Protein AF-A0A971BCM3-F1 (afdb_monomer_lite)

Sequence (35 aa):
FFYAEDYHQQYLAKNPGGYCGLGGTGVSCPVGLAT

Radius of gyration: 15.93 Å; chains: 1; bounding box: 28×28×35 Å

Foldseek 3Di:
DDDDDPCPVVVCVVPVVDDPPDDPPPDDDPDDPDD

Secondary structure (DSSP, 8-state):
--PPPGGGTTHHHH-TT-------------TT---

pLDDT: mean 83.5, std 8.99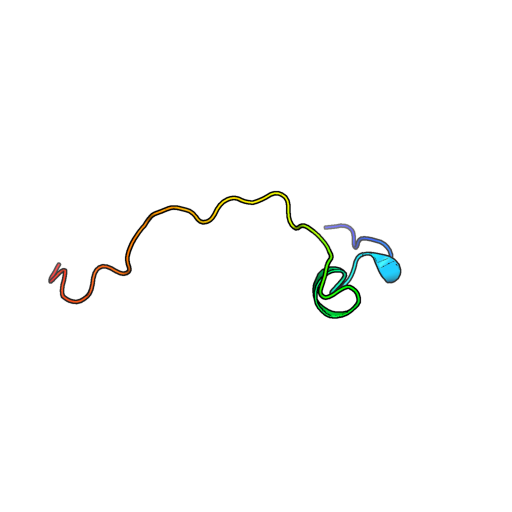, range [58.75, 95.56]

Structure (mmCIF, N/CA/C/O backbone):
data_AF-A0A971BCM3-F1
#
_entry.id   AF-A0A971BCM3-F1
#
loop_
_atom_site.group_PDB
_atom_site.id
_atom_site.type_symbol
_atom_site.label_atom_id
_atom_site.label_alt_id
_atom_site.label_comp_id
_atom_site.label_asym_id
_atom_site.label_entity_id
_atom_site.label_seq_id
_atom_site.pdbx_PDB_ins_code
_atom_site.Cartn_x
_atom_site.Cartn_y
_atom_site.Cartn_z
_atom_site.occupancy
_atom_site.B_iso_or_equiv
_atom_site.auth_seq_id
_atom_site.auth_comp_id
_atom_site.auth_asym_id
_atom_site.auth_atom_id
_atom_site.pdbx_PDB_model_num
ATOM 1 N N . PHE A 1 1 ? -6.039 14.688 -6.961 1.00 80.62 1 PHE A N 1
ATOM 2 C CA . PHE A 1 1 ? -6.068 13.215 -7.024 1.00 80.62 1 PHE A CA 1
ATOM 3 C C . PHE A 1 1 ? -5.337 12.800 -8.285 1.00 80.62 1 PHE A C 1
ATOM 5 O O . PHE A 1 1 ? -5.575 13.415 -9.317 1.00 80.62 1 PHE A O 1
ATOM 12 N N . PHE A 1 2 ? -4.436 11.828 -8.192 1.00 90.50 2 PHE A N 1
ATOM 13 C CA . PHE A 1 2 ? -3.686 11.310 -9.333 1.00 90.50 2 PHE A CA 1
ATOM 14 C C . PHE A 1 2 ? -3.951 9.813 -9.425 1.00 90.50 2 PHE A C 1
ATOM 16 O O . PHE A 1 2 ? -3.886 9.118 -8.411 1.00 90.50 2 PHE A O 1
ATOM 23 N N . TYR A 1 3 ? -4.296 9.340 -10.619 1.00 91.50 3 TYR A N 1
ATOM 24 C CA . TYR A 1 3 ? -4.523 7.920 -10.850 1.00 91.50 3 TYR A CA 1
ATOM 25 C C . TYR A 1 3 ? -3.190 7.174 -10.876 1.00 91.50 3 TYR A C 1
ATOM 27 O O . TYR A 1 3 ? -2.209 7.664 -11.435 1.00 91.50 3 TYR A O 1
ATOM 35 N N . ALA A 1 4 ? -3.178 5.979 -10.291 1.00 93.00 4 ALA A N 1
ATOM 36 C CA . ALA A 1 4 ? -2.102 5.023 -10.505 1.00 93.00 4 ALA A 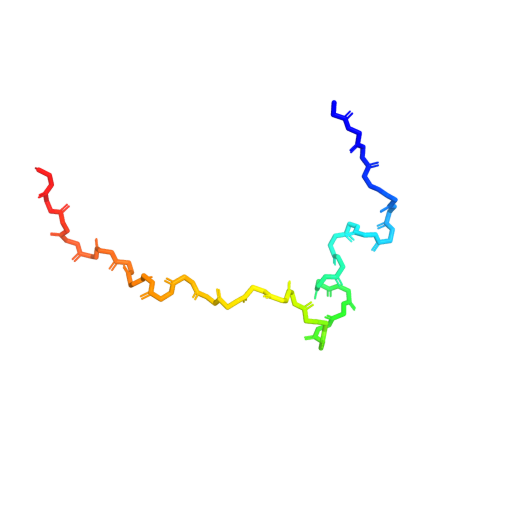CA 1
ATOM 37 C C . ALA A 1 4 ? -2.209 4.414 -11.911 1.00 93.00 4 ALA A C 1
ATOM 39 O O . ALA A 1 4 ? -3.300 4.375 -12.488 1.00 93.00 4 ALA A O 1
ATOM 40 N N . GLU A 1 5 ? -1.090 3.909 -12.430 1.00 94.12 5 GLU A N 1
ATOM 41 C CA . GLU A 1 5 ? -1.030 3.224 -13.726 1.00 94.12 5 GLU A CA 1
ATOM 42 C C . GLU A 1 5 ? -2.056 2.080 -13.819 1.00 94.12 5 GLU A C 1
ATOM 44 O O . GLU A 1 5 ? -2.397 1.453 -12.814 1.00 94.12 5 GLU A O 1
ATOM 49 N N . ASP A 1 6 ? -2.526 1.778 -15.033 1.00 92.31 6 ASP A N 1
ATOM 50 C CA . ASP A 1 6 ? -3.597 0.797 -15.285 1.00 92.31 6 ASP A CA 1
ATOM 51 C C . ASP A 1 6 ? -3.315 -0.594 -14.686 1.00 92.31 6 ASP A C 1
ATOM 53 O O . ASP A 1 6 ? -4.205 -1.268 -14.162 1.00 92.31 6 ASP A O 1
ATOM 57 N N . TYR A 1 7 ? -2.045 -0.997 -14.678 1.00 88.31 7 TYR A N 1
ATOM 58 C CA . TYR A 1 7 ? -1.604 -2.253 -14.079 1.00 88.31 7 TYR A CA 1
ATOM 59 C C . TYR A 1 7 ? -1.963 -2.374 -12.589 1.00 88.31 7 TYR A C 1
ATOM 61 O O . TYR A 1 7 ? -2.326 -3.455 -12.120 1.00 88.31 7 TYR A O 1
ATOM 69 N N . HIS A 1 8 ? -1.912 -1.266 -11.849 1.00 92.69 8 HIS A N 1
ATOM 70 C CA . HIS A 1 8 ? -2.235 -1.235 -10.424 1.00 92.69 8 HIS A CA 1
ATOM 71 C C . HIS A 1 8 ? -3.744 -1.304 -10.166 1.00 92.69 8 HIS A C 1
ATOM 73 O O . HIS A 1 8 ? -4.178 -1.712 -9.085 1.00 92.69 8 HIS A O 1
ATOM 79 N N . GLN A 1 9 ? -4.559 -0.947 -11.159 1.00 95.56 9 GLN A N 1
ATOM 80 C CA . GLN A 1 9 ? -6.007 -1.010 -11.044 1.00 95.56 9 GLN A CA 1
ATOM 81 C C . GLN A 1 9 ? -6.460 -2.473 -10.993 1.00 95.56 9 GLN A C 1
ATOM 83 O O . GLN A 1 9 ? -6.101 -3.301 -11.837 1.00 95.56 9 GLN A O 1
ATOM 88 N N . GLN A 1 10 ? -7.237 -2.793 -9.953 1.00 92.69 10 GLN A N 1
ATOM 89 C CA . GLN A 1 10 ? -7.762 -4.136 -9.682 1.00 92.69 10 GLN A CA 1
ATOM 90 C C . GLN A 1 10 ? -6.678 -5.234 -9.637 1.00 92.69 10 GLN A C 1
ATOM 92 O O . GLN A 1 10 ? -6.943 -6.390 -9.969 1.00 92.69 10 GLN A O 1
ATOM 97 N N . TYR A 1 11 ? -5.462 -4.902 -9.194 1.00 91.69 11 TYR A N 1
ATOM 98 C CA . TYR A 1 11 ? -4.319 -5.822 -9.183 1.00 91.69 11 TYR A CA 1
ATOM 99 C C . TYR A 1 11 ? -4.607 -7.175 -8.504 1.00 91.69 11 TYR A C 1
ATOM 101 O O . TYR A 1 11 ? -4.241 -8.221 -9.038 1.00 91.69 11 TYR A O 1
ATOM 109 N N . LEU A 1 12 ? -5.309 -7.177 -7.366 1.00 90.06 12 LEU A N 1
ATOM 110 C CA . LEU A 1 12 ? -5.649 -8.404 -6.627 1.00 90.06 12 LEU A CA 1
ATOM 111 C C . LEU A 1 12 ? -6.710 -9.265 -7.330 1.00 90.06 12 LEU A C 1
ATOM 113 O O . LEU A 1 12 ? -6.738 -10.474 -7.138 1.00 90.06 12 LEU A O 1
ATOM 117 N N . ALA A 1 13 ? -7.562 -8.669 -8.168 1.00 90.06 13 ALA A N 1
ATOM 118 C CA . ALA A 1 13 ? -8.504 -9.431 -8.988 1.00 90.06 13 ALA A CA 1
ATOM 119 C C . ALA A 1 13 ?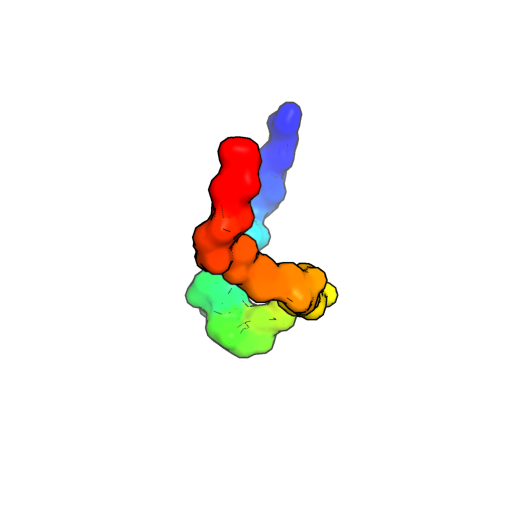 -7.792 -10.101 -10.173 1.00 90.06 13 ALA A C 1
ATOM 121 O O . ALA A 1 13 ? -8.133 -11.216 -10.554 1.00 90.06 13 ALA A O 1
ATOM 122 N N . LYS A 1 14 ? -6.780 -9.425 -10.734 1.00 91.75 14 LYS A N 1
ATOM 123 C CA . LYS A 1 14 ? -5.927 -9.959 -11.806 1.00 91.75 14 LYS A CA 1
ATOM 124 C C . LYS A 1 14 ? -4.964 -11.040 -11.283 1.00 91.75 14 LYS A C 1
ATOM 126 O O . LYS A 1 14 ? -4.657 -11.979 -12.007 1.00 91.75 14 LYS A O 1
ATOM 131 N N . ASN A 1 15 ? -4.521 -10.931 -10.026 1.00 88.81 15 ASN A N 1
ATOM 132 C CA . ASN A 1 15 ? -3.574 -11.845 -9.385 1.00 88.81 15 ASN A CA 1
ATOM 133 C C . ASN A 1 15 ? -4.213 -12.492 -8.145 1.00 88.81 15 ASN A C 1
ATOM 135 O O . ASN A 1 15 ? -4.044 -11.972 -7.043 1.00 88.81 15 ASN A O 1
ATOM 139 N N . PRO A 1 16 ? -4.911 -13.633 -8.286 1.00 86.44 16 PRO A N 1
ATOM 140 C CA . PRO A 1 16 ? -5.649 -14.264 -7.185 1.00 86.44 16 PRO A CA 1
ATOM 141 C C . PRO A 1 16 ? -4.756 -14.792 -6.048 1.00 86.44 16 PRO A C 1
ATOM 143 O O . PRO A 1 16 ? -5.225 -14.960 -4.928 1.00 86.44 16 PRO A O 1
ATOM 146 N N . GLY A 1 17 ? -3.467 -15.034 -6.315 1.00 87.69 17 GL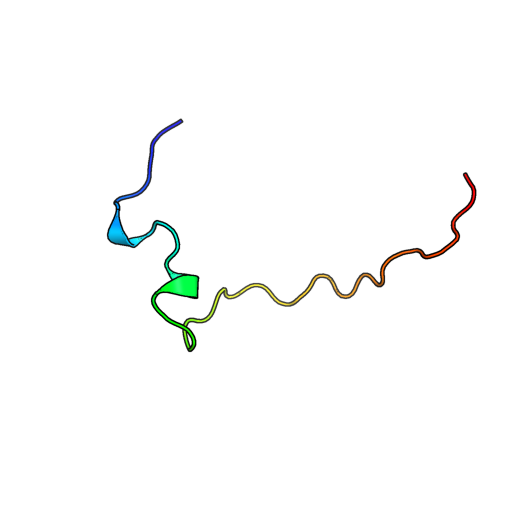Y A N 1
ATOM 147 C CA . GLY A 1 17 ? -2.446 -15.304 -5.289 1.00 87.69 17 GLY A CA 1
ATOM 148 C C . GLY A 1 17 ? -1.693 -14.054 -4.815 1.00 87.69 17 GLY A C 1
ATOM 149 O O . GLY A 1 17 ? -0.734 -14.160 -4.055 1.00 87.69 17 GLY A O 1
ATOM 150 N N . GLY A 1 18 ? -2.075 -12.874 -5.305 1.00 85.38 18 GLY A N 1
ATOM 151 C CA . GLY A 1 18 ? -1.478 -11.597 -4.948 1.00 85.38 18 GLY A CA 1
ATOM 152 C C . GLY A 1 18 ? -1.778 -11.248 -3.497 1.00 85.38 18 GLY A C 1
ATOM 153 O O . GLY A 1 18 ? -2.906 -11.369 -3.024 1.00 85.38 18 GLY A O 1
ATOM 154 N N . TYR A 1 19 ? -0.756 -10.801 -2.778 1.00 82.69 19 TYR A N 1
ATOM 155 C CA . TYR A 1 19 ? -0.889 -10.474 -1.368 1.00 82.69 19 TYR A CA 1
ATOM 156 C C . TYR A 1 19 ? -1.162 -8.979 -1.184 1.00 82.69 19 TYR A C 1
ATOM 158 O O . TYR A 1 19 ? -0.387 -8.137 -1.632 1.00 82.69 19 TYR A O 1
ATOM 166 N N . CYS A 1 20 ? -2.268 -8.649 -0.512 1.00 84.06 20 CYS A N 1
ATOM 167 C CA . CYS A 1 20 ? -2.646 -7.269 -0.196 1.00 84.06 20 CYS A CA 1
ATOM 168 C C . CYS A 1 20 ? -1.772 -6.658 0.916 1.00 84.06 20 CYS A C 1
ATOM 170 O O . CYS A 1 20 ? -1.689 -5.440 1.032 1.00 84.06 20 CYS A O 1
ATOM 172 N N . GLY A 1 21 ? -1.132 -7.483 1.754 1.00 81.06 21 GLY A N 1
ATOM 173 C CA . GLY A 1 21 ? -0.359 -6.998 2.906 1.00 81.06 21 GLY A CA 1
ATOM 174 C C . GLY A 1 21 ? -1.204 -6.549 4.098 1.00 81.06 21 GLY A C 1
ATOM 175 O O . GLY A 1 21 ? -0.659 -6.308 5.171 1.00 81.06 21 GLY A O 1
ATOM 176 N N . LEU A 1 22 ? -2.525 -6.464 3.937 1.00 80.38 22 LEU A N 1
ATOM 177 C CA . LEU A 1 22 ? -3.451 -6.091 4.996 1.00 80.38 22 LEU A CA 1
ATOM 178 C C . LEU A 1 22 ? -3.930 -7.349 5.725 1.00 80.38 22 LEU A C 1
ATOM 180 O O . LEU A 1 22 ? -4.655 -8.171 5.164 1.00 80.38 22 LEU A O 1
ATOM 184 N N . GLY A 1 23 ? -3.533 -7.489 6.989 1.00 76.06 23 GLY A N 1
ATOM 185 C CA . GLY A 1 23 ? -4.224 -8.381 7.914 1.00 76.06 23 GLY A CA 1
ATOM 186 C C . GLY A 1 23 ? -5.631 -7.838 8.148 1.00 76.06 23 GLY A C 1
ATOM 187 O O . GLY A 1 23 ? -5.794 -6.635 8.359 1.00 76.06 23 GLY A O 1
ATOM 188 N N . GLY A 1 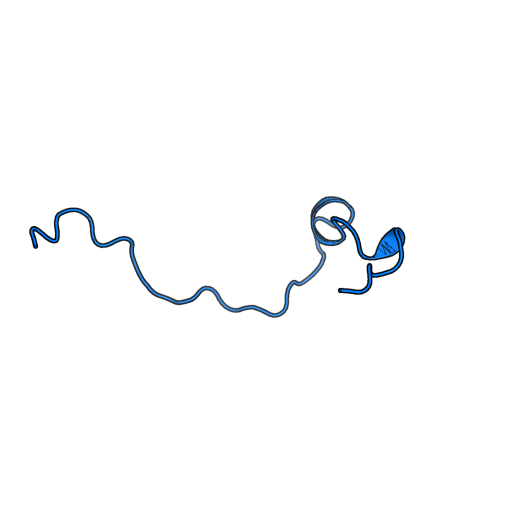24 ? -6.650 -8.697 8.063 1.00 79.81 24 GLY A N 1
ATOM 189 C CA . GLY A 1 24 ? -8.026 -8.298 8.363 1.00 79.81 24 GLY A CA 1
ATOM 190 C C . GLY A 1 24 ? -8.101 -7.578 9.713 1.00 79.81 24 GLY A C 1
ATOM 191 O O . GLY A 1 24 ? -7.338 -7.883 10.627 1.00 79.81 24 GLY A O 1
ATOM 192 N N . THR A 1 25 ? -9.017 -6.622 9.854 1.00 82.38 25 THR A N 1
ATOM 193 C CA . THR A 1 25 ? -9.078 -5.730 11.028 1.00 82.38 25 THR A CA 1
ATOM 194 C C . THR A 1 25 ? -9.393 -6.444 12.346 1.00 82.38 25 THR A C 1
ATOM 196 O O . THR A 1 25 ? -9.366 -5.813 13.396 1.00 82.38 25 THR A O 1
ATOM 199 N N . GLY A 1 26 ? -9.734 -7.736 12.316 1.00 79.75 26 GLY A N 1
ATOM 200 C CA . GLY A 1 26 ? -10.122 -8.509 13.499 1.00 79.75 26 GLY A CA 1
ATOM 201 C C . GLY A 1 26 ? -11.449 -8.063 14.123 1.00 79.75 26 GLY A C 1
ATOM 202 O O . GLY A 1 26 ? -11.881 -8.640 15.116 1.00 79.75 26 GLY A O 1
ATOM 203 N N . VAL A 1 27 ? -12.110 -7.060 13.541 1.00 82.38 27 VAL A N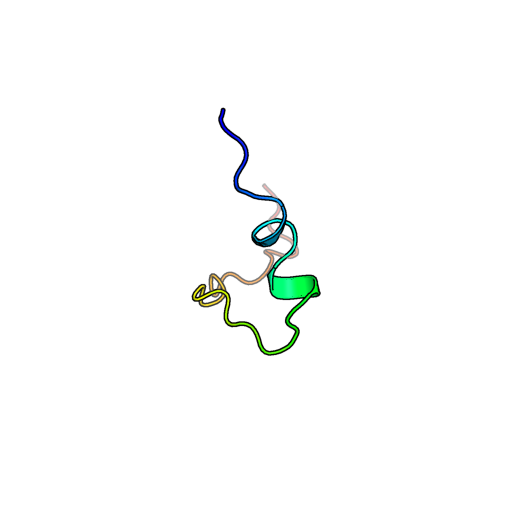 1
ATOM 204 C CA . VAL A 1 27 ? -13.402 -6.554 13.996 1.00 82.38 27 VAL A CA 1
ATOM 205 C C . VAL A 1 27 ? -14.490 -7.441 13.408 1.00 82.38 27 VAL A C 1
ATOM 207 O O . VAL A 1 27 ? -14.683 -7.486 12.192 1.00 82.38 27 VAL A O 1
ATOM 210 N N . SER A 1 28 ? -15.210 -8.154 14.271 1.00 80.88 28 SER A N 1
ATOM 211 C CA . SER A 1 28 ? -16.461 -8.793 13.880 1.00 80.88 28 SER A CA 1
ATOM 212 C C . SER A 1 28 ? -17.531 -7.725 13.647 1.00 80.88 28 SER A C 1
ATOM 214 O O . SER A 1 28 ? -17.562 -6.691 14.316 1.00 80.88 28 SER A O 1
ATOM 216 N N . CYS A 1 29 ? -18.413 -7.961 12.672 1.00 80.38 29 CYS A N 1
ATOM 217 C CA . CYS A 1 29 ? -19.566 -7.094 12.458 1.00 80.38 29 CYS A CA 1
ATOM 218 C C . CYS A 1 29 ? -20.376 -7.020 13.766 1.00 80.38 29 CYS A C 1
ATOM 220 O O . CYS A 1 29 ? -20.755 -8.079 14.280 1.00 80.38 29 CYS A O 1
ATOM 222 N N . PRO A 1 30 ? -20.648 -5.823 14.318 1.00 75.38 30 PRO A N 1
ATOM 223 C CA . PRO A 1 30 ? -21.511 -5.698 15.479 1.00 75.38 30 PRO A CA 1
ATOM 224 C C . PRO A 1 30 ? -22.961 -5.946 15.057 1.00 75.38 30 PRO A C 1
ATOM 226 O O . PRO A 1 30 ? -23.732 -5.022 14.803 1.00 75.38 30 PRO A O 1
ATOM 229 N N . VAL A 1 31 ? -23.343 -7.214 14.945 1.00 79.38 31 VAL A N 1
ATOM 230 C CA . VAL A 1 31 ? -24.736 -7.596 14.729 1.00 79.38 31 VAL A CA 1
ATOM 231 C C . VAL A 1 31 ? -25.495 -7.272 16.015 1.00 79.38 31 VAL A C 1
ATOM 233 O O . VAL A 1 31 ? -25.288 -7.918 17.038 1.00 79.38 31 VAL A O 1
ATOM 236 N N . GLY A 1 32 ? -26.361 -6.258 15.969 1.00 68.00 32 GLY A N 1
ATOM 237 C CA . GLY A 1 32 ? -27.264 -5.926 17.074 1.00 68.00 32 GLY A CA 1
ATOM 238 C C . GLY A 1 32 ? -26.756 -4.909 18.101 1.00 68.00 32 GLY A C 1
ATOM 239 O O . GLY A 1 32 ? -27.342 -4.835 19.179 1.00 68.00 32 GLY A O 1
ATOM 240 N N . LEU A 1 33 ? -25.732 -4.097 17.804 1.00 65.31 33 LEU A N 1
ATOM 241 C CA . LEU A 1 33 ? -25.502 -2.875 18.591 1.00 65.31 33 LEU A CA 1
ATOM 242 C C . LEU A 1 33 ? -26.641 -1.884 18.303 1.00 65.31 33 LEU A C 1
ATOM 244 O O . LEU A 1 33 ? -26.579 -1.108 17.353 1.00 65.31 33 LEU A O 1
ATOM 248 N N . ALA A 1 34 ? -27.701 -1.954 19.107 1.00 62.84 34 ALA A N 1
ATOM 249 C CA . ALA A 1 34 ? -28.663 -0.872 19.230 1.00 62.84 34 ALA A CA 1
ATOM 250 C C . ALA A 1 34 ? -27.926 0.345 19.809 1.00 62.84 34 ALA A C 1
ATOM 252 O O . ALA A 1 34 ? -27.394 0.276 20.918 1.00 62.84 34 ALA A O 1
ATOM 253 N N . THR A 1 35 ? -27.840 1.412 19.016 1.00 58.75 35 THR A N 1
ATOM 254 C CA . THR A 1 35 ? -27.531 2.764 19.500 1.00 58.75 35 THR A CA 1
ATOM 255 C C . THR A 1 35 ? -28.630 3.260 20.420 1.00 58.75 35 THR A C 1
ATOM 257 O O . THR A 1 35 ? -29.807 3.046 20.041 1.00 58.75 35 THR A O 1
#